Protein AF-A0A6A4BLH1-F1 (afdb_monomer_lite)

pLDDT: mean 73.99, std 19.72, range [36.84, 94.44]

Radius of gyration: 22.0 Å; chains: 1; bounding box: 35×44×67 Å

Organism: NCBI:txid53985

Structure (mmCIF, N/CA/C/O backbone):
data_AF-A0A6A4BLH1-F1
#
_entry.id   AF-A0A6A4BLH1-F1
#
loop_
_atom_site.group_PDB
_atom_site.id
_atom_site.type_symbol
_atom_site.label_atom_id
_atom_site.label_alt_id
_atom_site.label_comp_id
_atom_site.label_asym_id
_atom_site.label_entity_id
_atom_site.label_seq_id
_atom_site.pdbx_PDB_ins_code
_atom_site.Cartn_x
_atom_site.Cartn_y
_atom_site.Cartn_z
_atom_site.occupancy
_atom_site.B_iso_or_equiv
_atom_site.auth_seq_id
_atom_site.auth_comp_id
_atom_site.auth_asym_id
_atom_site.auth_atom_id
_atom_site.pdbx_PDB_model_num
ATOM 1 N N . MET A 1 1 ? 16.548 -3.433 -3.830 1.00 78.62 1 MET A N 1
ATOM 2 C CA . MET A 1 1 ? 15.858 -2.237 -4.399 1.00 78.62 1 MET A CA 1
ATOM 3 C C . MET A 1 1 ? 14.383 -2.601 -4.669 1.00 78.62 1 MET A C 1
ATOM 5 O O . MET A 1 1 ? 14.065 -3.780 -4.575 1.00 78.62 1 MET A O 1
ATOM 9 N N . TRP A 1 2 ? 13.436 -1.675 -4.893 1.00 87.19 2 TRP A N 1
ATOM 10 C CA . TRP A 1 2 ? 11.986 -2.018 -4.977 1.00 87.19 2 TRP A CA 1
ATOM 11 C C . TRP A 1 2 ? 11.625 -2.934 -6.164 1.00 87.19 2 TRP A C 1
ATOM 13 O O . TRP A 1 2 ? 10.593 -3.604 -6.145 1.00 87.19 2 TRP A O 1
ATOM 23 N N . GLU A 1 3 ? 12.482 -2.984 -7.174 1.00 90.25 3 GLU A N 1
ATOM 24 C CA . GLU A 1 3 ? 12.399 -3.843 -8.351 1.00 90.25 3 GLU A CA 1
ATOM 25 C C . GLU A 1 3 ? 12.494 -5.328 -7.972 1.00 90.25 3 GLU A C 1
ATOM 27 O O . GLU A 1 3 ? 11.697 -6.134 -8.443 1.00 90.25 3 GLU A O 1
ATOM 32 N N . GLU A 1 4 ? 13.395 -5.691 -7.053 1.00 91.38 4 GLU A N 1
ATOM 33 C CA . GLU A 1 4 ? 13.536 -7.068 -6.548 1.00 91.38 4 GLU A CA 1
ATOM 34 C C . GLU A 1 4 ? 12.280 -7.512 -5.792 1.00 91.38 4 GLU A C 1
ATOM 36 O O . GLU A 1 4 ? 11.804 -8.632 -5.965 1.00 91.38 4 GLU A O 1
ATOM 41 N N . VAL A 1 5 ? 11.687 -6.598 -5.015 1.00 88.75 5 VAL A N 1
ATOM 42 C CA . VAL A 1 5 ? 10.422 -6.836 -4.305 1.00 88.75 5 VAL A CA 1
ATOM 43 C C . VAL A 1 5 ? 9.286 -7.084 -5.297 1.00 88.75 5 VAL A C 1
ATOM 45 O O . VAL A 1 5 ? 8.449 -7.956 -5.071 1.00 88.75 5 VAL A O 1
ATOM 48 N N . ALA A 1 6 ? 9.248 -6.338 -6.405 1.00 91.44 6 ALA A N 1
ATOM 49 C CA . ALA A 1 6 ? 8.256 -6.541 -7.455 1.00 91.44 6 ALA A CA 1
ATOM 50 C C . ALA A 1 6 ? 8.429 -7.894 -8.155 1.00 91.44 6 ALA A C 1
ATOM 52 O O . ALA A 1 6 ? 7.439 -8.599 -8.356 1.00 91.44 6 ALA A O 1
ATOM 53 N N . LEU A 1 7 ? 9.667 -8.288 -8.464 1.00 92.38 7 LEU A N 1
ATOM 54 C CA . LEU A 1 7 ? 9.978 -9.602 -9.033 1.00 92.38 7 LEU A CA 1
ATOM 55 C C . LEU A 1 7 ? 9.535 -10.734 -8.098 1.00 92.38 7 LEU A C 1
ATOM 57 O O . LEU A 1 7 ? 8.802 -11.631 -8.515 1.00 92.38 7 LEU A O 1
ATOM 61 N N . GLU A 1 8 ? 9.906 -10.668 -6.818 1.00 92.56 8 GLU A N 1
ATOM 62 C CA . GLU A 1 8 ? 9.527 -11.674 -5.823 1.00 92.56 8 GLU A CA 1
ATOM 63 C C . GLU A 1 8 ? 8.004 -11.731 -5.632 1.00 92.56 8 GLU A C 1
ATOM 65 O O . GLU A 1 8 ? 7.415 -12.816 -5.650 1.00 92.56 8 GLU A O 1
ATOM 70 N N . TYR A 1 9 ? 7.340 -10.577 -5.531 1.00 89.56 9 TYR A N 1
ATOM 71 C CA . TYR A 1 9 ? 5.885 -10.499 -5.417 1.00 89.56 9 TYR A CA 1
ATOM 72 C C . TYR A 1 9 ? 5.184 -11.121 -6.632 1.00 89.56 9 TYR A C 1
ATOM 74 O O . TYR A 1 9 ? 4.292 -11.958 -6.475 1.00 89.56 9 TYR A O 1
ATOM 82 N N . ASN A 1 10 ? 5.609 -10.761 -7.846 1.00 90.44 10 ASN A N 1
ATOM 83 C CA . ASN A 1 10 ? 5.030 -11.280 -9.084 1.00 90.44 10 ASN A CA 1
ATOM 84 C C . ASN A 1 10 ? 5.351 -12.768 -9.307 1.00 90.44 10 ASN A C 1
ATOM 86 O O . ASN A 1 10 ? 4.563 -13.450 -9.957 1.00 90.44 10 ASN A O 1
ATOM 90 N N . SER A 1 11 ? 6.433 -13.293 -8.721 1.00 90.00 11 SER A N 1
ATOM 91 C CA . SER A 1 11 ? 6.754 -14.730 -8.745 1.00 90.00 11 SER A CA 1
ATOM 92 C C . SER A 1 11 ? 5.848 -15.572 -7.835 1.00 90.00 11 SER A C 1
ATOM 94 O O . SER A 1 11 ? 5.561 -16.728 -8.141 1.00 90.00 11 SER A O 1
ATOM 96 N N . ARG A 1 12 ? 5.379 -14.992 -6.720 1.00 89.12 12 ARG A N 1
ATOM 97 C CA . ARG A 1 12 ? 4.581 -15.682 -5.689 1.00 89.12 12 ARG A CA 1
ATOM 98 C C . ARG A 1 12 ? 3.077 -15.447 -5.806 1.00 89.12 12 ARG A C 1
ATOM 100 O O . ARG A 1 12 ? 2.305 -16.122 -5.124 1.00 89.12 12 ARG A O 1
ATOM 107 N N . LYS A 1 13 ? 2.640 -14.474 -6.609 1.00 86.62 13 LYS A N 1
ATOM 108 C CA . LYS A 1 13 ? 1.213 -14.163 -6.769 1.00 86.62 13 LYS A CA 1
ATOM 109 C C . LYS A 1 13 ? 0.460 -15.338 -7.409 1.00 86.62 13 LYS A C 1
ATOM 111 O O . LYS A 1 13 ? 1.007 -16.113 -8.192 1.00 86.62 13 LYS A O 1
ATOM 116 N N . ALA A 1 14 ? -0.843 -15.415 -7.146 1.00 83.25 14 ALA A N 1
ATOM 117 C CA . ALA A 1 14 ? -1.717 -16.334 -7.865 1.00 83.25 14 ALA A CA 1
ATOM 118 C C . ALA A 1 14 ? -1.758 -15.986 -9.363 1.00 83.25 14 ALA A C 1
ATOM 120 O O . ALA A 1 14 ? -1.796 -14.812 -9.735 1.00 83.25 14 ALA A O 1
ATOM 121 N N . ARG A 1 15 ? -1.827 -17.007 -10.228 1.00 78.38 15 ARG A N 1
ATOM 122 C CA . ARG A 1 15 ? -1.823 -16.850 -11.697 1.00 78.38 15 ARG A CA 1
ATOM 123 C C . ARG A 1 15 ? -2.944 -15.940 -12.228 1.00 78.38 15 ARG A C 1
ATOM 125 O O . ARG A 1 15 ? -2.800 -15.371 -13.300 1.00 78.38 15 ARG A O 1
ATOM 132 N N . SER A 1 16 ? -4.035 -15.779 -11.479 1.00 83.19 16 SER A N 1
ATOM 133 C CA . SER A 1 16 ? -5.168 -14.913 -11.831 1.00 83.19 16 SER A CA 1
ATOM 134 C C . SER A 1 16 ? -4.942 -13.419 -11.565 1.00 83.19 16 SER A C 1
ATOM 136 O O . SER A 1 16 ? -5.768 -12.602 -11.966 1.00 83.19 16 SER A O 1
ATOM 138 N N . TRP A 1 17 ? -3.861 -13.035 -10.880 1.00 83.25 17 TRP A N 1
ATOM 139 C CA . TRP A 1 17 ? -3.585 -11.639 -10.539 1.00 83.25 17 TRP A CA 1
ATOM 140 C C . TRP A 1 17 ? -2.695 -10.982 -11.594 1.00 83.25 17 TRP A C 1
ATOM 142 O O . TRP A 1 17 ? -1.707 -11.566 -12.037 1.00 83.25 17 TRP A O 1
ATOM 152 N N . LEU A 1 18 ? -3.001 -9.734 -11.960 1.00 86.12 18 LEU A N 1
ATOM 153 C CA . LEU A 1 18 ? -2.141 -8.915 -12.822 1.00 86.12 18 LEU A CA 1
ATOM 154 C C . LEU A 1 18 ? -0.783 -8.649 -12.159 1.00 86.12 18 LEU A C 1
ATOM 156 O O . LEU A 1 18 ? -0.673 -8.616 -10.931 1.00 86.12 18 LEU A O 1
ATOM 160 N N . GLU A 1 19 ? 0.263 -8.503 -12.975 1.00 87.88 19 GLU A N 1
ATOM 161 C CA . GLU A 1 19 ? 1.577 -8.073 -12.483 1.00 87.88 19 GLU A CA 1
ATOM 162 C C . GLU A 1 19 ? 1.477 -6.680 -11.870 1.00 87.8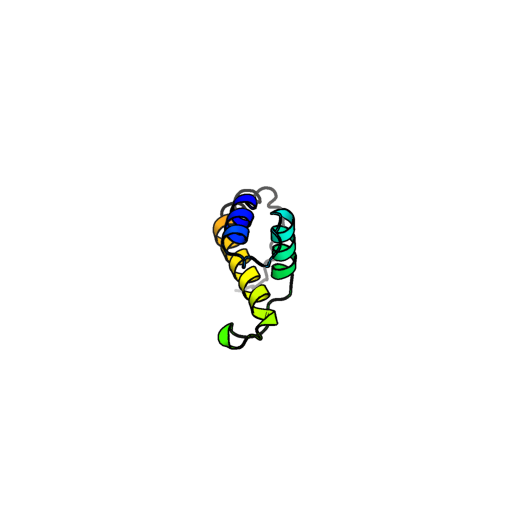8 19 GLU A C 1
ATOM 164 O O . GLU A 1 19 ? 0.674 -5.843 -12.291 1.00 87.88 19 GLU A O 1
ATOM 169 N N . ARG A 1 20 ? 2.244 -6.465 -10.804 1.00 88.38 20 ARG A N 1
ATOM 170 C CA . ARG A 1 20 ? 2.316 -5.183 -10.114 1.00 88.38 20 ARG A CA 1
ATOM 171 C C . ARG A 1 20 ? 3.683 -4.567 -10.338 1.00 88.38 20 ARG A C 1
ATOM 173 O O . ARG A 1 20 ? 4.696 -5.206 -10.060 1.00 88.38 20 ARG A O 1
ATOM 180 N N . ASP A 1 21 ? 3.674 -3.310 -10.767 1.00 91.62 21 ASP A N 1
ATOM 181 C CA . ASP A 1 21 ? 4.882 -2.499 -10.888 1.00 91.62 21 ASP A CA 1
ATOM 182 C C . ASP A 1 21 ? 5.484 -2.190 -9.515 1.00 91.62 21 ASP A C 1
ATOM 184 O O . ASP A 1 21 ? 4.770 -2.076 -8.506 1.00 91.62 21 ASP A O 1
ATOM 188 N N . PHE A 1 22 ? 6.799 -1.969 -9.491 1.00 90.81 22 PHE A N 1
ATOM 189 C CA . PHE A 1 22 ? 7.532 -1.603 -8.278 1.00 90.81 22 PHE A CA 1
ATOM 190 C C . PHE A 1 22 ? 6.954 -0.342 -7.614 1.00 90.81 22 PHE A C 1
ATOM 192 O O . PHE A 1 22 ? 6.798 -0.306 -6.392 1.00 90.81 22 PHE A O 1
ATOM 199 N N . ASP A 1 23 ? 6.558 0.666 -8.402 1.00 91.31 23 ASP A N 1
ATOM 200 C CA . ASP A 1 23 ? 6.001 1.914 -7.870 1.00 91.31 23 ASP A CA 1
ATOM 201 C C . ASP A 1 23 ? 4.627 1.689 -7.224 1.00 91.31 23 ASP A C 1
ATOM 203 O O . ASP A 1 23 ? 4.336 2.199 -6.139 1.00 91.31 23 ASP A O 1
ATOM 207 N N . SER A 1 24 ? 3.808 0.819 -7.824 1.00 91.12 24 SER A N 1
ATOM 208 C CA . SER A 1 24 ? 2.512 0.433 -7.262 1.00 91.12 24 SER A CA 1
ATOM 209 C C . SER A 1 24 ? 2.660 -0.236 -5.893 1.00 91.12 24 SER A C 1
ATOM 211 O O . SER A 1 24 ? 1.910 0.090 -4.964 1.00 91.12 24 SER A O 1
ATOM 213 N N . LEU A 1 25 ? 3.633 -1.141 -5.745 1.00 91.00 25 LEU A N 1
ATOM 214 C CA . LEU A 1 25 ? 3.923 -1.816 -4.476 1.00 91.00 25 LEU A CA 1
ATOM 215 C C . LEU A 1 25 ? 4.479 -0.844 -3.435 1.00 91.00 25 LEU A C 1
ATOM 217 O O . LEU A 1 25 ? 3.974 -0.800 -2.309 1.00 91.00 25 LEU A O 1
ATOM 221 N N . ARG A 1 26 ? 5.436 0.003 -3.826 1.00 91.38 26 ARG A N 1
ATOM 222 C CA . ARG A 1 26 ? 5.994 1.051 -2.965 1.00 91.38 26 ARG A CA 1
ATOM 223 C C . ARG A 1 26 ? 4.904 1.980 -2.446 1.00 91.38 26 ARG A C 1
ATOM 225 O O . ARG A 1 26 ? 4.810 2.214 -1.242 1.00 91.38 26 ARG A O 1
ATOM 232 N N . ARG A 1 27 ? 4.039 2.487 -3.327 1.00 94.44 27 ARG A N 1
ATOM 233 C CA . ARG A 1 27 ? 2.928 3.374 -2.955 1.00 94.44 27 ARG A CA 1
ATOM 234 C C . ARG A 1 27 ? 1.952 2.682 -2.009 1.00 94.44 27 ARG A C 1
ATOM 236 O O . ARG A 1 27 ? 1.518 3.287 -1.030 1.00 94.44 27 ARG A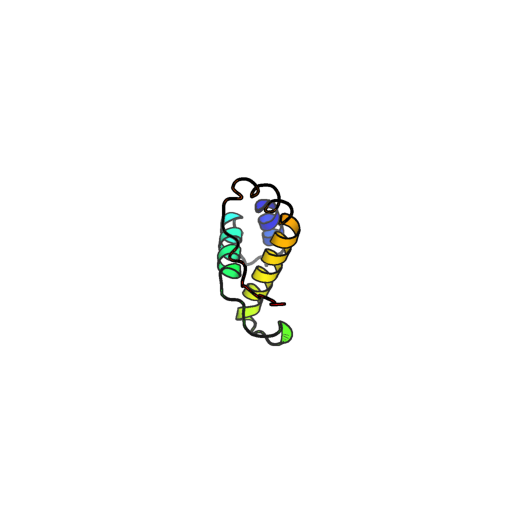 O 1
ATOM 243 N N . LYS A 1 28 ? 1.631 1.408 -2.254 1.00 92.81 28 LYS A N 1
ATOM 244 C CA . LYS A 1 28 ? 0.766 0.627 -1.360 1.00 92.81 28 LYS A CA 1
ATOM 245 C C . LYS A 1 28 ? 1.386 0.474 0.026 1.00 92.81 28 LYS A C 1
ATOM 247 O O . LYS A 1 28 ? 0.682 0.694 1.006 1.00 92.81 28 LYS A O 1
ATOM 252 N N . PHE A 1 29 ? 2.671 0.143 0.103 1.00 91.62 29 PHE A N 1
ATOM 253 C CA . PHE A 1 29 ? 3.394 0.019 1.367 1.00 91.62 29 PHE A CA 1
ATOM 254 C C . PHE A 1 29 ? 3.407 1.343 2.143 1.00 91.62 29 PHE A C 1
ATOM 256 O O . PHE A 1 29 ? 3.015 1.366 3.308 1.00 91.62 29 PHE A O 1
ATOM 263 N N . ARG A 1 30 ? 3.717 2.463 1.470 1.00 92.12 30 ARG A N 1
ATOM 264 C CA . ARG A 1 30 ? 3.650 3.819 2.053 1.00 92.12 30 ARG A CA 1
ATOM 265 C C . ARG A 1 30 ? 2.282 4.164 2.616 1.00 92.12 30 ARG A C 1
ATOM 267 O O . ARG A 1 30 ? 2.171 4.683 3.723 1.00 92.12 30 ARG A O 1
ATOM 274 N N . ASN A 1 31 ? 1.234 3.812 1.884 1.00 93.12 31 ASN A N 1
ATOM 275 C CA . ASN A 1 31 ? -0.131 4.027 2.338 1.00 93.12 31 ASN A CA 1
ATOM 276 C C . ASN A 1 31 ? -0.511 3.163 3.547 1.00 93.12 31 ASN A C 1
ATOM 278 O O . ASN A 1 31 ? -1.448 3.532 4.249 1.00 93.12 31 ASN A O 1
ATOM 282 N N . LEU A 1 32 ? 0.149 2.019 3.765 1.00 91.19 32 LEU A N 1
ATOM 283 C CA . LEU A 1 32 ? -0.122 1.122 4.890 1.00 91.19 32 LEU A CA 1
ATOM 284 C C . LEU A 1 32 ? 0.582 1.586 6.164 1.00 91.19 32 LEU A C 1
ATOM 286 O O . LEU A 1 32 ? -0.098 1.761 7.169 1.00 91.19 32 LEU A O 1
ATOM 290 N N . TYR A 1 33 ? 1.895 1.837 6.134 1.00 87.31 33 TYR A N 1
ATOM 291 C CA . TYR A 1 33 ? 2.604 2.289 7.339 1.00 87.31 33 TYR A CA 1
ATOM 292 C C . TYR A 1 33 ? 2.282 3.748 7.710 1.00 87.31 33 TYR A C 1
ATOM 294 O O . TYR A 1 33 ? 2.506 4.156 8.840 1.00 87.31 33 TYR A O 1
ATOM 302 N N . GLY A 1 34 ? 1.719 4.542 6.791 1.00 86.38 34 GLY A N 1
ATOM 303 C CA . GLY A 1 34 ? 1.184 5.872 7.107 1.00 86.38 34 GLY A CA 1
ATOM 304 C C . GLY A 1 34 ? -0.153 5.852 7.862 1.00 86.38 34 GLY A C 1
ATOM 305 O O . GLY A 1 34 ? -0.663 6.910 8.228 1.00 86.38 34 GLY A O 1
ATOM 306 N N . LYS A 1 35 ? -0.771 4.679 8.066 1.00 88.69 35 LYS A N 1
ATOM 307 C CA . LYS A 1 35 ? -1.987 4.548 8.881 1.00 88.69 35 LYS A CA 1
ATOM 308 C C . LYS A 1 35 ? -1.634 4.526 10.370 1.00 88.69 35 LYS A C 1
ATOM 310 O O . LYS A 1 35 ? -0.561 4.047 10.731 1.00 88.69 35 LYS A O 1
ATOM 315 N N . PRO A 1 36 ? -2.545 4.991 11.246 1.00 83.25 36 PRO A N 1
ATOM 316 C CA . PRO A 1 36 ? -2.341 4.873 12.683 1.00 83.25 36 PRO A CA 1
ATOM 317 C C . PRO A 1 36 ? -2.152 3.405 13.071 1.00 83.25 36 PRO A C 1
ATOM 319 O O . PRO A 1 36 ? -2.805 2.514 12.515 1.00 83.25 36 PRO A O 1
ATOM 322 N N . LYS A 1 37 ? -1.258 3.165 14.036 1.00 79.62 37 LYS A N 1
ATOM 323 C CA . LYS A 1 37 ? -0.991 1.825 14.557 1.00 79.62 37 LYS A CA 1
ATOM 324 C C . LYS A 1 37 ? -2.296 1.208 15.074 1.00 79.62 37 LYS A C 1
ATOM 326 O O . LYS A 1 37 ? -2.936 1.819 15.930 1.00 79.62 37 LYS A O 1
ATOM 331 N N . PRO A 1 38 ? -2.700 0.024 14.576 1.00 77.62 38 PRO A N 1
ATOM 332 C CA . PRO A 1 38 ? -3.869 -0.669 15.092 1.00 77.62 38 PRO A CA 1
ATOM 333 C C . PRO A 1 38 ? -3.732 -0.909 16.597 1.00 77.62 38 PRO A C 1
ATOM 335 O O . PRO A 1 38 ? -2.687 -1.362 17.064 1.00 77.62 38 PRO A O 1
ATOM 338 N N . THR A 1 39 ? -4.780 -0.605 17.357 1.00 67.75 39 THR A N 1
ATOM 339 C CA . THR A 1 39 ? -4.827 -0.887 18.795 1.00 67.75 39 THR A CA 1
ATOM 340 C C . THR A 1 39 ? -5.199 -2.357 19.005 1.00 67.75 39 THR A C 1
ATOM 342 O O . THR A 1 39 ? -6.291 -2.773 18.625 1.00 67.75 39 THR A O 1
ATOM 345 N N . GLY A 1 40 ? -4.287 -3.144 19.583 1.00 65.69 40 GLY A N 1
ATOM 346 C CA . GLY A 1 40 ? -4.475 -4.569 19.894 1.00 65.69 40 GLY A CA 1
ATOM 347 C C . GLY A 1 40 ? -3.234 -5.418 19.586 1.00 65.69 40 GLY A C 1
ATOM 348 O O . GLY A 1 40 ? -2.453 -5.078 18.698 1.00 65.69 40 GLY A O 1
ATOM 349 N N . ASN A 1 41 ? -3.044 -6.522 20.316 1.00 64.00 41 ASN A N 1
ATOM 350 C CA . ASN A 1 41 ? -1.994 -7.507 20.019 1.00 64.00 41 ASN A CA 1
ATOM 351 C C . ASN A 1 41 ? -2.290 -8.1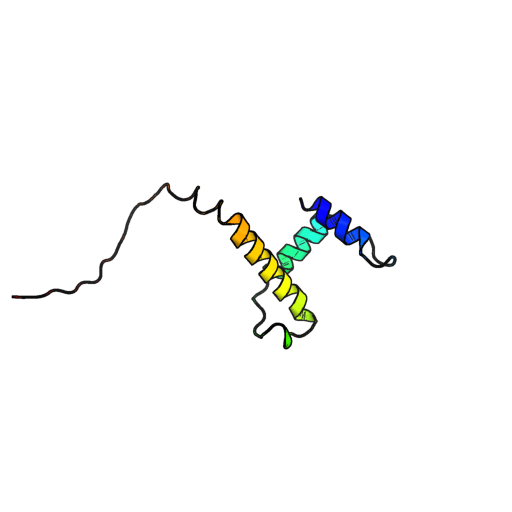90 18.670 1.00 64.00 41 ASN A C 1
ATOM 353 O O . ASN A 1 41 ? -3.457 -8.413 18.344 1.00 64.00 41 ASN A O 1
ATOM 357 N N . ASN A 1 42 ? -1.252 -8.535 17.895 1.00 61.16 42 ASN A N 1
ATOM 358 C CA . ASN A 1 42 ? -1.383 -9.082 16.532 1.00 61.16 42 ASN A CA 1
ATOM 359 C C . ASN A 1 42 ? -2.344 -10.287 16.431 1.00 61.16 42 ASN A C 1
ATOM 361 O O . ASN A 1 42 ? -3.048 -10.417 15.428 1.00 61.16 42 ASN A O 1
ATOM 365 N N . ASP A 1 43 ? -2.442 -11.100 17.486 1.00 64.69 43 ASP A N 1
ATOM 366 C CA . ASP A 1 43 ? -3.315 -12.281 17.556 1.00 64.69 43 ASP A CA 1
ATOM 367 C C . ASP A 1 43 ? -4.815 -11.939 17.629 1.00 64.69 43 ASP A C 1
ATOM 369 O O . ASP A 1 43 ? -5.659 -12.729 17.208 1.00 64.69 43 ASP A O 1
ATOM 373 N N . GLY A 1 44 ? -5.155 -10.733 18.096 1.00 71.75 44 GLY A N 1
ATOM 374 C CA . GLY A 1 44 ? -6.525 -10.217 18.178 1.00 71.75 44 GLY A CA 1
ATOM 375 C C . GLY A 1 44 ? -6.908 -9.259 17.047 1.00 71.75 44 GLY A C 1
ATOM 376 O O . GLY A 1 44 ? -8.036 -8.765 17.022 1.00 71.75 44 GLY A O 1
ATOM 377 N N . LEU A 1 45 ? -5.997 -8.962 16.110 1.00 78.81 45 LEU A N 1
ATOM 378 C CA . LEU A 1 45 ? -6.277 -7.993 15.054 1.00 78.81 45 LEU A CA 1
ATOM 379 C C . LEU A 1 45 ? -7.209 -8.578 13.978 1.00 78.81 45 LEU A C 1
ATOM 381 O O . LEU A 1 45 ? -6.912 -9.635 13.395 1.00 78.81 45 LEU A O 1
ATOM 385 N N . PRO A 1 46 ? -8.286 -7.850 13.613 1.00 83.12 46 PRO A N 1
ATOM 386 C CA . PRO A 1 46 ? -9.098 -8.174 12.452 1.00 83.12 46 PRO A CA 1
ATOM 387 C C . PRO A 1 46 ? -8.219 -8.353 11.204 1.00 83.12 46 PRO A C 1
ATOM 389 O O . PRO A 1 46 ? -7.291 -7.562 11.005 1.00 83.12 46 PRO A O 1
ATOM 392 N N . PRO A 1 47 ? -8.528 -9.306 10.300 1.00 84.50 47 PRO A N 1
ATOM 393 C CA . PRO A 1 47 ? -7.735 -9.551 9.089 1.00 84.50 47 PRO A CA 1
ATOM 394 C C . PRO A 1 47 ? -7.451 -8.298 8.247 1.00 84.50 47 PRO A C 1
ATOM 396 O O . PRO A 1 47 ? -6.413 -8.205 7.602 1.00 84.50 47 PRO A O 1
ATOM 399 N N . LYS A 1 48 ? -8.342 -7.300 8.299 1.00 85.00 48 LYS A N 1
ATOM 400 C CA . LYS A 1 48 ? -8.203 -6.012 7.601 1.00 85.00 48 LYS A CA 1
ATOM 401 C C . LYS A 1 48 ? -7.092 -5.112 8.165 1.00 85.00 48 LYS A C 1
ATOM 403 O O . LYS A 1 48 ? -6.577 -4.277 7.429 1.00 85.00 48 LYS A O 1
ATOM 408 N N . LEU A 1 49 ? -6.732 -5.262 9.443 1.00 86.31 49 LEU A N 1
ATOM 409 C CA . LEU A 1 49 ? -5.720 -4.441 10.123 1.00 86.31 49 LEU A CA 1
ATOM 410 C C . LEU A 1 49 ? -4.329 -5.087 10.128 1.00 86.31 49 LEU A C 1
ATOM 412 O O . LEU A 1 49 ? -3.333 -4.378 10.250 1.00 86.31 49 LEU A O 1
ATOM 416 N N . ARG A 1 50 ? -4.238 -6.408 9.925 1.00 86.56 50 ARG A N 1
ATOM 417 C CA . ARG A 1 50 ? -2.956 -7.138 9.888 1.00 86.56 50 ARG A CA 1
ATOM 418 C C . ARG A 1 50 ? -1.953 -6.569 8.873 1.00 86.56 50 ARG A C 1
ATOM 420 O O . ARG A 1 50 ? -0.800 -6.390 9.248 1.00 86.56 50 ARG A O 1
ATOM 427 N N . PRO A 1 51 ? -2.346 -6.198 7.635 1.00 88.88 51 PRO A N 1
ATOM 428 C CA . PRO A 1 51 ? -1.404 -5.606 6.683 1.00 88.88 51 PRO A CA 1
ATOM 429 C C . PRO A 1 51 ? -0.826 -4.263 7.147 1.00 88.88 51 PRO A C 1
ATOM 431 O O . PRO A 1 51 ? 0.295 -3.927 6.782 1.00 88.88 51 PRO A O 1
ATOM 434 N N . ILE A 1 52 ? -1.581 -3.494 7.941 1.00 88.25 52 ILE A N 1
ATOM 435 C CA . ILE A 1 52 ? -1.118 -2.220 8.508 1.00 88.25 52 ILE A CA 1
ATOM 436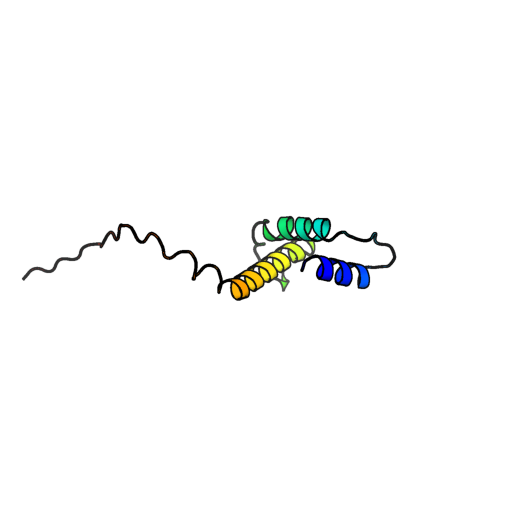 C C . ILE A 1 52 ? -0.084 -2.492 9.603 1.00 88.25 52 ILE A C 1
ATOM 438 O O . ILE A 1 52 ? 0.989 -1.896 9.586 1.00 88.25 52 ILE A O 1
ATOM 442 N N . ALA A 1 53 ? -0.386 -3.418 10.519 1.00 87.88 53 ALA A N 1
ATOM 443 C CA . ALA A 1 53 ? 0.533 -3.803 11.589 1.00 87.88 53 ALA A CA 1
ATOM 444 C C . ALA A 1 53 ? 1.867 -4.333 11.035 1.00 87.88 53 ALA A C 1
ATOM 446 O O . ALA A 1 53 ? 2.924 -3.854 11.437 1.00 87.88 53 ALA A O 1
ATOM 447 N N . LEU A 1 54 ? 1.813 -5.226 10.039 1.00 87.88 54 LEU A N 1
ATOM 448 C CA . LEU A 1 54 ? 3.003 -5.752 9.363 1.00 87.88 54 LEU A CA 1
ATOM 449 C C . LEU A 1 54 ? 3.810 -4.651 8.664 1.00 87.88 54 LEU A C 1
ATOM 451 O O . LEU A 1 54 ? 5.032 -4.633 8.756 1.00 87.88 54 LEU A O 1
ATOM 455 N N . ALA A 1 55 ? 3.149 -3.716 7.974 1.00 90.31 55 ALA A N 1
ATOM 456 C CA . ALA A 1 55 ? 3.851 -2.626 7.298 1.00 90.31 55 ALA A CA 1
ATOM 457 C C . ALA A 1 55 ? 4.590 -1.712 8.287 1.00 90.31 55 ALA A C 1
ATOM 459 O O . ALA A 1 55 ? 5.717 -1.307 8.013 1.00 90.31 55 ALA A O 1
ATOM 460 N N . LEU A 1 56 ? 3.981 -1.424 9.442 1.00 89.31 56 LEU A N 1
ATOM 461 C CA . LEU A 1 56 ? 4.608 -0.656 10.521 1.00 89.31 56 LEU A CA 1
ATOM 462 C C . LEU A 1 56 ? 5.796 -1.397 11.139 1.00 89.31 56 LEU A C 1
ATOM 464 O O . LEU A 1 56 ? 6.830 -0.786 11.386 1.00 89.31 56 LEU A O 1
ATOM 468 N N . GLU A 1 57 ? 5.671 -2.704 11.364 1.00 89.06 57 GLU A N 1
ATOM 469 C CA . GLU A 1 57 ? 6.760 -3.534 11.887 1.00 89.06 57 GLU A CA 1
ATOM 470 C C . GLU A 1 57 ? 7.949 -3.588 10.919 1.00 89.06 57 GLU A C 1
ATOM 472 O O . GLU A 1 57 ? 9.092 -3.386 11.328 1.00 89.06 57 GLU A O 1
ATOM 477 N N . VAL A 1 58 ? 7.684 -3.782 9.624 1.00 88.50 58 VAL A N 1
ATOM 478 C CA . VAL A 1 58 ? 8.715 -3.755 8.578 1.00 88.50 58 VAL A CA 1
ATOM 479 C C . VAL A 1 58 ? 9.366 -2.375 8.490 1.00 88.50 58 VAL A C 1
ATOM 481 O O . VAL A 1 58 ? 10.591 -2.299 8.431 1.00 88.50 58 VAL A O 1
ATOM 484 N N . GLN A 1 59 ? 8.585 -1.291 8.523 1.00 89.69 59 GLN A N 1
ATOM 485 C CA . GLN A 1 59 ? 9.114 0.076 8.507 1.00 89.69 59 GLN A CA 1
ATOM 486 C C . GLN A 1 59 ? 10.010 0.344 9.722 1.00 89.69 59 GLN A C 1
ATOM 488 O O . GLN A 1 59 ? 11.131 0.816 9.557 1.00 89.69 59 GLN A O 1
ATOM 493 N N . HIS A 1 60 ? 9.572 -0.046 10.919 1.00 86.69 60 HIS A N 1
ATOM 494 C CA . HIS A 1 60 ? 10.375 0.052 12.135 1.00 86.69 60 HIS A CA 1
ATOM 495 C C . HIS A 1 60 ? 11.664 -0.777 12.030 1.00 86.69 60 HIS A C 1
ATOM 497 O O . HIS A 1 60 ? 12.740 -0.308 12.382 1.00 86.69 60 HIS A O 1
ATOM 503 N N . ALA A 1 61 ? 11.604 -1.991 11.480 1.00 87.44 61 ALA A N 1
ATOM 504 C CA . ALA A 1 61 ? 12.792 -2.813 11.268 1.00 87.44 61 ALA A CA 1
ATOM 505 C C . ALA A 1 61 ? 13.763 -2.211 10.233 1.00 87.44 61 ALA A C 1
ATOM 507 O O . ALA A 1 61 ? 14.975 -2.385 10.368 1.00 87.44 61 ALA A O 1
ATOM 508 N N . ILE A 1 62 ? 13.256 -1.520 9.207 1.00 86.81 62 ILE A N 1
ATOM 509 C CA . ILE A 1 62 ? 14.073 -0.755 8.253 1.00 86.81 62 ILE A CA 1
ATOM 510 C C . ILE A 1 62 ? 14.729 0.426 8.966 1.00 86.81 62 ILE A C 1
ATOM 512 O O . ILE A 1 62 ? 15.923 0.626 8.795 1.00 86.81 62 ILE A O 1
ATOM 516 N N . GLU A 1 63 ? 13.995 1.168 9.793 1.00 87.25 63 GLU A N 1
ATOM 517 C CA . GLU A 1 63 ? 14.525 2.291 10.576 1.00 87.25 63 GLU A CA 1
ATOM 518 C C . GLU A 1 63 ? 15.567 1.843 11.599 1.00 87.25 63 GLU A C 1
ATOM 520 O O . GLU A 1 63 ? 16.596 2.487 11.728 1.00 87.25 63 GLU A O 1
ATOM 525 N N . MET A 1 64 ? 15.382 0.704 12.264 1.00 85.44 64 MET A N 1
ATOM 526 C CA . MET A 1 64 ? 16.376 0.168 13.201 1.00 85.44 64 MET A CA 1
ATOM 527 C C . MET A 1 64 ? 17.661 -0.286 12.498 1.00 85.44 64 MET A C 1
ATOM 529 O O . MET A 1 64 ? 18.746 -0.179 13.061 1.00 85.44 64 MET A O 1
ATOM 533 N N . ARG A 1 65 ? 17.559 -0.774 11.255 1.00 80.69 65 ARG A N 1
ATOM 534 C CA . ARG A 1 65 ? 18.724 -1.149 10.433 1.00 80.69 65 ARG A CA 1
ATOM 535 C C . ARG A 1 65 ? 19.354 0.052 9.718 1.00 80.69 65 ARG A C 1
ATOM 537 O O . ARG A 1 65 ? 20.560 0.071 9.510 1.00 80.69 65 ARG A O 1
ATOM 544 N N . GLY A 1 66 ? 18.547 1.045 9.350 1.00 64.75 66 GLY A N 1
ATOM 545 C CA . GLY A 1 66 ? 18.935 2.285 8.670 1.00 64.75 66 GLY A CA 1
ATOM 546 C C . GLY A 1 66 ? 19.265 3.443 9.617 1.00 64.75 66 GLY A C 1
ATOM 547 O O . GLY A 1 66 ? 19.813 4.450 9.180 1.00 64.75 66 GLY A O 1
ATOM 548 N N . GLY A 1 67 ? 18.995 3.296 10.916 1.00 51.50 67 GLY A N 1
ATOM 549 C CA . GLY A 1 67 ? 19.266 4.260 11.986 1.00 51.50 67 GLY A CA 1
ATOM 550 C C . GLY A 1 67 ? 20.753 4.524 12.219 1.00 51.50 67 GLY A C 1
ATOM 551 O O . GLY A 1 67 ? 21.105 5.449 12.944 1.00 51.50 67 GLY A O 1
ATOM 552 N N . LEU A 1 68 ? 21.633 3.791 11.530 1.00 47.00 68 LEU A N 1
ATOM 553 C CA . LEU A 1 68 ? 23.040 4.159 11.385 1.00 47.00 68 LEU A CA 1
ATOM 554 C C . LEU A 1 68 ? 23.236 5.456 10.564 1.00 47.00 68 LEU A C 1
ATOM 556 O O . LEU A 1 68 ? 24.275 6.100 10.681 1.00 47.00 68 LEU A O 1
ATOM 560 N N . ILE A 1 69 ? 22.247 5.876 9.764 1.00 48.50 69 ILE A N 1
ATOM 561 C CA . ILE A 1 69 ? 22.379 7.016 8.839 1.00 48.50 69 ILE A CA 1
ATOM 562 C C . ILE A 1 69 ? 21.840 8.334 9.433 1.00 48.50 69 ILE A C 1
ATOM 564 O O . ILE A 1 69 ? 22.345 9.397 9.088 1.00 48.50 69 ILE A O 1
ATOM 568 N N . LEU A 1 70 ? 20.883 8.315 10.372 1.00 43.31 70 LEU A N 1
ATOM 569 C CA . LEU A 1 70 ? 20.332 9.556 10.961 1.00 43.31 70 LEU A CA 1
ATOM 570 C C . LEU A 1 70 ? 21.096 10.082 12.188 1.00 43.31 70 LEU A C 1
ATOM 572 O O . LEU A 1 70 ? 20.931 11.246 12.541 1.00 43.31 70 LEU A O 1
ATOM 576 N N . LEU A 1 71 ? 21.969 9.277 12.807 1.00 44.62 71 LEU A N 1
ATOM 577 C CA . LEU A 1 71 ? 22.825 9.733 13.915 1.00 44.62 71 LEU A CA 1
ATOM 578 C C . LEU A 1 71 ? 24.175 10.313 13.457 1.00 44.62 71 LEU A C 1
ATOM 580 O O . LEU A 1 71 ? 24.939 10.790 14.290 1.00 44.62 71 LEU A O 1
ATOM 584 N N . THR A 1 72 ? 24.479 10.308 12.154 1.00 41.25 72 THR A N 1
ATOM 585 C CA . THR A 1 72 ? 25.769 10.791 11.620 1.00 41.25 72 THR A CA 1
ATOM 586 C C . THR A 1 72 ? 25.679 12.036 10.736 1.00 41.25 72 THR A C 1
ATOM 588 O O . THR A 1 72 ? 26.716 12.621 10.438 1.00 41.25 72 THR A O 1
ATOM 591 N N . THR A 1 73 ? 24.484 12.524 10.378 1.00 43.50 73 THR A N 1
ATOM 592 C CA . THR A 1 73 ? 24.345 13.765 9.579 1.00 43.50 73 THR A CA 1
ATOM 593 C C . THR A 1 73 ? 23.533 14.873 10.249 1.00 43.50 73 THR A C 1
ATOM 595 O O . THR A 1 73 ? 23.234 15.878 9.613 1.00 43.50 73 THR A O 1
ATOM 598 N N . ALA A 1 74 ? 23.209 14.733 11.535 1.00 42.91 74 ALA A N 1
ATOM 599 C CA . ALA A 1 74 ? 22.574 15.782 12.335 1.00 42.91 74 ALA A CA 1
ATOM 600 C C . ALA A 1 74 ? 23.404 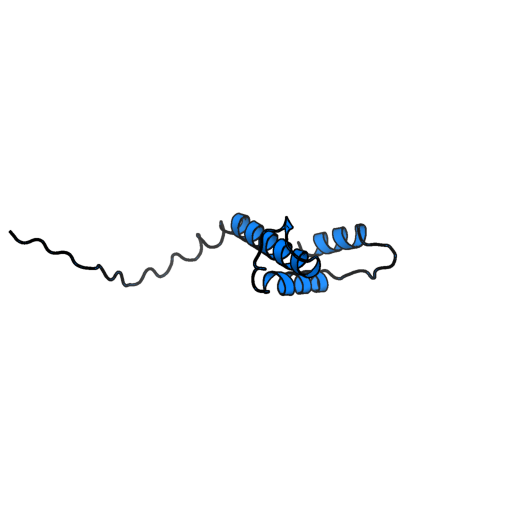16.093 13.592 1.00 42.91 74 ALA A C 1
ATOM 602 O O . ALA A 1 74 ? 22.917 16.050 14.714 1.00 42.91 74 ALA A O 1
ATOM 603 N N . SER A 1 75 ? 24.692 16.387 13.400 1.00 43.81 75 SER A N 1
ATOM 604 C CA . SER A 1 75 ? 25.502 17.113 14.386 1.00 43.81 75 SER A CA 1
ATOM 605 C C . SER A 1 75 ? 26.272 18.232 13.688 1.00 43.81 75 SER A C 1
ATOM 607 O O . SER A 1 75 ? 27.496 18.312 13.704 1.00 43.81 75 SER A O 1
ATOM 609 N N . THR A 1 76 ? 25.539 19.120 13.034 1.00 52.88 76 THR A N 1
ATOM 610 C CA . THR A 1 76 ? 25.928 20.525 12.956 1.00 52.88 76 THR A CA 1
ATOM 611 C C . THR A 1 76 ? 24.700 21.295 13.407 1.00 52.88 76 THR A C 1
ATOM 613 O O . THR A 1 76 ? 23.589 20.928 13.045 1.00 52.88 76 THR A O 1
ATOM 616 N N . GLU A 1 77 ? 24.922 22.306 14.239 1.00 40.69 77 GLU A N 1
ATOM 617 C CA . GLU A 1 77 ? 23.908 23.113 14.933 1.00 40.69 77 GLU A CA 1
ATOM 618 C C . GLU A 1 77 ? 23.463 22.584 16.305 1.00 40.69 77 GLU A C 1
ATOM 620 O O . GLU A 1 77 ? 22.290 22.549 16.664 1.00 40.69 77 GLU A O 1
ATOM 625 N N . ALA A 1 78 ? 24.447 22.300 17.162 1.00 45.72 78 ALA A N 1
ATOM 626 C CA . ALA A 1 78 ? 24.262 22.529 18.589 1.00 45.72 78 ALA A CA 1
ATOM 627 C C . ALA A 1 78 ? 24.230 24.049 18.848 1.00 45.72 78 ALA A C 1
ATOM 629 O O . ALA A 1 78 ? 25.270 24.681 19.038 1.00 45.72 78 ALA A O 1
ATOM 630 N N . LYS A 1 79 ? 23.035 24.649 18.855 1.00 41.75 79 LYS A N 1
ATOM 631 C CA . LYS A 1 79 ? 22.808 25.964 19.465 1.00 41.75 79 LYS A CA 1
ATOM 632 C C . LYS A 1 79 ? 21.521 25.956 20.293 1.00 41.75 79 LYS A C 1
ATOM 634 O O . LYS A 1 79 ? 20.434 26.081 19.750 1.00 41.75 79 LYS A O 1
ATOM 639 N N . THR A 1 80 ? 21.726 25.881 21.614 1.00 39.38 80 THR A N 1
ATOM 640 C CA . THR A 1 80 ? 20.976 26.617 22.657 1.00 39.38 80 THR A CA 1
ATOM 641 C C . THR A 1 80 ? 19.501 26.200 22.821 1.00 39.38 80 THR A C 1
ATOM 643 O O . THR A 1 80 ? 18.665 26.449 21.971 1.00 39.38 80 THR A O 1
ATOM 646 N N . THR A 1 81 ? 19.056 25.601 23.929 1.00 41.78 81 THR A N 1
ATOM 647 C CA . THR A 1 81 ? 19.026 26.187 25.283 1.00 41.78 81 THR A CA 1
ATOM 648 C C . THR A 1 81 ? 18.669 25.083 26.285 1.00 41.78 81 THR A C 1
ATOM 650 O O . THR A 1 81 ? 17.610 24.472 26.168 1.00 41.78 81 THR A O 1
ATOM 653 N N . LEU A 1 82 ? 19.529 24.827 27.274 1.00 39.94 82 LEU A N 1
ATOM 654 C CA . LEU A 1 82 ? 19.217 23.961 28.411 1.00 39.94 82 LEU A CA 1
ATOM 655 C C . LEU A 1 82 ? 18.609 24.840 29.515 1.00 39.94 82 LEU A C 1
ATOM 657 O O . LEU A 1 82 ? 19.314 25.638 30.127 1.00 39.94 82 LEU A O 1
ATOM 661 N N . THR A 1 83 ? 17.302 24.736 29.752 1.00 43.81 83 THR A N 1
ATOM 662 C CA . THR A 1 83 ? 16.646 25.325 30.928 1.00 43.81 83 THR A CA 1
ATOM 663 C C . THR A 1 83 ? 16.874 24.394 32.117 1.00 43.81 83 THR A C 1
ATOM 665 O O . THR A 1 83 ? 16.192 23.380 32.263 1.00 43.81 83 THR A O 1
ATOM 668 N N . CYS A 1 84 ? 17.873 24.691 32.943 1.00 37.78 84 CYS A N 1
ATOM 669 C CA . CYS A 1 84 ? 18.120 23.982 34.193 1.00 37.78 84 CYS A CA 1
ATOM 670 C C . CYS A 1 84 ? 17.120 24.447 35.262 1.00 37.78 84 CYS A C 1
ATOM 672 O O . CYS A 1 84 ? 17.100 25.611 35.660 1.00 37.78 84 CYS A O 1
ATOM 674 N N . TYR A 1 85 ? 16.279 23.517 35.714 1.00 36.84 85 TYR A N 1
ATOM 675 C CA . TYR A 1 85 ? 15.441 23.682 36.896 1.00 36.84 85 TYR A CA 1
ATOM 676 C C . TYR A 1 85 ? 16.323 23.836 38.138 1.00 36.84 85 TYR A C 1
ATOM 678 O O . TYR A 1 85 ? 17.297 23.105 38.316 1.00 36.84 85 TYR A O 1
ATOM 686 N N . GLY A 1 86 ? 15.987 24.822 38.967 1.00 46.19 86 GLY A N 1
ATOM 687 C CA . GLY A 1 86 ? 16.720 25.151 40.178 1.00 46.19 86 GLY A CA 1
ATOM 688 C C . GLY A 1 86 ? 16.466 24.181 41.326 1.00 46.19 86 GLY A C 1
ATOM 689 O O . GLY A 1 86 ? 15.362 23.676 41.497 1.00 46.19 86 GLY A O 1
ATOM 690 N N . THR A 1 87 ? 17.485 24.035 42.164 1.00 48.25 87 THR A N 1
ATOM 691 C CA . THR A 1 87 ? 17.357 23.730 43.590 1.00 48.25 87 THR A CA 1
ATOM 692 C C . THR A 1 87 ? 18.544 24.367 44.303 1.00 48.25 87 THR A C 1
ATOM 694 O O . THR A 1 87 ? 19.684 23.945 44.115 1.00 48.25 87 THR A O 1
ATOM 697 N N . SER A 1 88 ? 18.275 25.404 45.094 1.00 40.81 88 SER A N 1
ATOM 698 C CA . SER A 1 88 ? 19.210 25.934 46.088 1.00 40.81 88 SER A CA 1
ATOM 699 C C . SER A 1 88 ? 19.500 24.875 47.155 1.00 40.81 88 SER A C 1
ATOM 701 O O . SER A 1 88 ? 18.620 24.069 47.470 1.00 40.81 88 SER A O 1
ATOM 703 N N . PRO A 1 89 ? 20.666 24.951 47.806 1.00 46.72 89 PRO A N 1
ATOM 704 C CA . PRO A 1 89 ? 20.623 24.916 49.260 1.00 46.72 89 PRO A CA 1
ATOM 705 C C . PRO A 1 89 ? 21.484 26.013 49.894 1.00 46.72 89 PRO A C 1
ATOM 707 O O . PRO A 1 89 ? 22.661 26.188 49.595 1.00 46.72 89 PRO A O 1
ATOM 710 N N . THR A 1 90 ? 20.835 26.736 50.798 1.00 49.31 90 THR A N 1
ATOM 711 C CA . THR A 1 90 ? 21.397 27.483 51.925 1.00 49.31 90 THR A CA 1
ATOM 712 C C . THR A 1 90 ? 22.221 26.575 52.837 1.00 49.31 90 THR A C 1
ATOM 714 O O . THR A 1 90 ? 21.685 25.567 53.300 1.00 49.31 90 THR A O 1
ATOM 717 N N . SER A 1 91 ? 23.451 2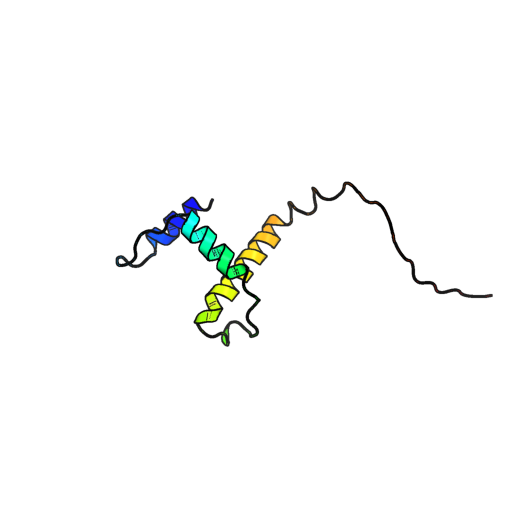6.974 53.168 1.00 42.06 91 SER A N 1
ATOM 718 C CA . SER A 1 91 ? 23.863 27.285 54.546 1.00 42.06 91 SER A CA 1
ATOM 719 C C . SER A 1 91 ? 25.239 27.942 54.583 1.00 42.06 91 SER A C 1
ATOM 721 O O . SER A 1 91 ? 26.039 27.688 53.658 1.00 42.06 91 SER A O 1
#

Secondary structure (DSSP, 8-state):
-HHHHHHHHHHHS-TTSPP--HHHHHHHHHHHHTSPPPSS-GGG--TTTHHHHHHHHHHHHHHHHHTTTTSSS--S-------PPP-----

Foldseek 3Di:
DLQVVQVVCQVPDDPPDDRDDSVRVVVVLVVLCPDPQDPDDLVPDDPVNNSSNVSVVVVVVCCVVCVVPVVPPPPDDPDDDDDDDDDDDDD

InterPro domains:
  IPR049203 Domain of unknown function DUF6818 [PF20681] (1-69)

Sequence (91 aa):
MWEEVALEYNSRKARSWLERDFDSLRRKFRNLYGKPKPTGNNDGLPPKLRPIALALEVQHAIEMRGGLILLTTASTEAKTTLTCYGTSPTS